Protein AF-A0A5J4S6S4-F1 (afdb_monomer_lite)

pLDDT: mean 91.58, std 11.07, range [38.88, 98.44]

Structure (mmCIF, N/CA/C/O backbone):
data_AF-A0A5J4S6S4-F1
#
_entry.id   AF-A0A5J4S6S4-F1
#
loop_
_atom_site.group_PDB
_atom_site.id
_atom_site.type_symbol
_atom_site.label_atom_id
_atom_site.label_alt_id
_atom_site.label_comp_id
_atom_site.label_asym_id
_atom_site.label_entity_id
_atom_site.label_seq_id
_atom_site.pdbx_PDB_ins_code
_atom_site.Cartn_x
_atom_site.Cartn_y
_atom_site.Cartn_z
_atom_site.occupancy
_atom_site.B_iso_or_equiv
_atom_site.auth_seq_id
_atom_site.auth_comp_id
_atom_site.auth_asym_id
_atom_site.auth_atom_id
_atom_site.pdbx_PDB_model_num
ATOM 1 N N . MET A 1 1 ? 21.217 -0.275 4.374 1.00 78.06 1 MET A N 1
ATOM 2 C CA . MET A 1 1 ? 19.961 -1.054 4.353 1.00 78.06 1 MET A CA 1
ATOM 3 C C . MET A 1 1 ? 19.139 -0.504 3.211 1.00 78.06 1 MET A C 1
ATOM 5 O O . MET A 1 1 ? 19.236 0.692 2.976 1.00 78.06 1 MET A O 1
ATOM 9 N N . ASP A 1 2 ? 18.444 -1.358 2.475 1.00 92.56 2 ASP A N 1
ATOM 10 C CA . ASP A 1 2 ? 17.650 -1.002 1.298 1.00 92.56 2 ASP A CA 1
ATOM 11 C C . ASP A 1 2 ? 16.145 -1.099 1.604 1.00 92.56 2 ASP A C 1
ATOM 13 O O . ASP A 1 2 ? 15.737 -1.508 2.698 1.00 92.56 2 ASP A O 1
ATOM 17 N N . TRP A 1 3 ? 15.303 -0.725 0.641 1.00 93.88 3 TRP A N 1
ATOM 18 C CA . TRP A 1 3 ? 13.850 -0.779 0.810 1.00 93.88 3 TRP A CA 1
ATOM 19 C C . TRP A 1 3 ? 13.345 -2.218 1.027 1.00 93.88 3 TRP A C 1
ATOM 21 O O . TRP A 1 3 ? 12.381 -2.429 1.768 1.00 93.88 3 TRP A O 1
ATOM 31 N N . THR A 1 4 ? 14.021 -3.226 0.454 1.00 95.44 4 THR A N 1
ATOM 32 C CA . THR A 1 4 ? 13.627 -4.639 0.588 1.00 95.44 4 THR A CA 1
ATOM 33 C C . THR A 1 4 ? 13.757 -5.128 2.030 1.00 95.44 4 THR A C 1
ATOM 35 O O . THR A 1 4 ? 12.841 -5.783 2.539 1.00 95.44 4 THR A O 1
ATOM 38 N N . PHE A 1 5 ? 14.828 -4.736 2.732 1.00 97.19 5 PHE A N 1
ATOM 39 C CA . PHE A 1 5 ? 14.990 -4.982 4.165 1.00 97.19 5 PHE A CA 1
ATOM 40 C C . PHE A 1 5 ? 13.818 -4.407 4.965 1.00 97.19 5 PHE A C 1
ATOM 42 O O . PHE A 1 5 ? 13.238 -5.092 5.812 1.00 97.19 5 PHE A O 1
ATOM 49 N N . HIS A 1 6 ? 13.444 -3.156 4.689 1.00 98.00 6 HIS A N 1
ATOM 50 C CA . HIS A 1 6 ? 12.342 -2.499 5.383 1.00 98.00 6 HIS A CA 1
ATOM 51 C C . HIS A 1 6 ? 11.004 -3.210 5.138 1.00 98.00 6 HIS A C 1
ATOM 53 O O . HIS A 1 6 ? 10.273 -3.457 6.097 1.00 98.00 6 HIS A O 1
ATOM 59 N N . ILE A 1 7 ? 10.726 -3.646 3.907 1.00 97.19 7 ILE A N 1
ATOM 60 C CA . ILE A 1 7 ? 9.525 -4.431 3.588 1.00 97.19 7 ILE A CA 1
ATOM 61 C C . ILE A 1 7 ? 9.485 -5.751 4.365 1.00 97.19 7 ILE A C 1
ATOM 63 O O . ILE A 1 7 ? 8.465 -6.064 4.977 1.00 97.19 7 ILE A O 1
ATOM 67 N N . GLN A 1 8 ? 10.588 -6.500 4.415 1.00 97.50 8 GLN A N 1
ATOM 68 C CA . GLN A 1 8 ? 10.645 -7.775 5.142 1.00 97.50 8 GLN A CA 1
ATOM 69 C C . GLN A 1 8 ? 10.410 -7.601 6.651 1.00 97.50 8 GLN A C 1
ATOM 71 O O . GLN A 1 8 ? 9.648 -8.358 7.257 1.00 97.50 8 GLN A O 1
ATOM 76 N N . GLN A 1 9 ? 11.028 -6.586 7.267 1.00 98.06 9 GLN A N 1
ATOM 77 C CA . GLN A 1 9 ? 10.807 -6.285 8.686 1.00 98.06 9 GLN A CA 1
ATOM 78 C C . GLN A 1 9 ? 9.360 -5.860 8.951 1.00 98.06 9 GLN A C 1
ATOM 80 O O . GLN A 1 9 ? 8.736 -6.346 9.898 1.00 98.06 9 GLN A O 1
ATOM 85 N N . GLY A 1 10 ? 8.805 -4.999 8.094 1.00 97.44 10 GLY A N 1
ATOM 86 C CA . GLY A 1 10 ? 7.424 -4.547 8.210 1.00 97.44 10 GLY A CA 1
ATOM 87 C C . GLY A 1 10 ? 6.423 -5.697 8.092 1.00 97.44 10 GLY A C 1
ATOM 88 O O . GLY A 1 10 ? 5.545 -5.825 8.940 1.00 97.44 10 GLY A O 1
ATOM 89 N N . GLN A 1 11 ? 6.601 -6.603 7.126 1.00 97.31 11 GLN A N 1
ATOM 90 C CA . GLN A 1 11 ? 5.772 -7.806 6.975 1.00 97.31 11 GLN A CA 1
ATOM 91 C C . GLN A 1 11 ? 5.806 -8.693 8.223 1.00 97.31 11 GLN A C 1
ATOM 93 O O . GLN A 1 11 ? 4.758 -9.100 8.733 1.00 97.31 11 GLN A O 1
ATOM 98 N N . HIS A 1 12 ? 7.008 -8.970 8.742 1.00 97.62 12 HIS A N 1
ATOM 99 C CA . HIS A 1 12 ? 7.173 -9.779 9.947 1.00 97.62 12 HIS A CA 1
ATOM 100 C C . HIS A 1 12 ? 6.440 -9.166 11.149 1.00 97.62 12 HIS A C 1
ATOM 102 O O . HIS A 1 12 ? 5.812 -9.882 11.930 1.00 97.62 12 HIS A O 1
ATOM 108 N N . LEU A 1 13 ? 6.506 -7.842 11.303 1.00 97.44 13 LEU A N 1
ATOM 109 C CA . LEU A 1 13 ? 5.838 -7.116 12.381 1.00 97.44 13 LEU A CA 1
ATOM 110 C C . LEU A 1 13 ? 4.316 -7.067 12.194 1.00 97.44 13 LEU A C 1
ATOM 112 O O . LEU A 1 13 ? 3.584 -7.344 13.145 1.00 97.44 13 LEU A O 1
ATOM 116 N N . LEU A 1 14 ? 3.835 -6.793 10.979 1.00 94.25 14 LEU A N 1
ATOM 117 C CA . LEU A 1 14 ? 2.407 -6.754 10.656 1.00 94.25 14 LEU A CA 1
ATOM 118 C C . LEU A 1 14 ? 1.737 -8.108 10.943 1.00 94.25 14 LEU A C 1
ATOM 120 O O . LEU A 1 14 ? 0.652 -8.162 11.524 1.00 94.25 14 LEU A O 1
ATOM 124 N N . GLY A 1 15 ? 2.432 -9.213 10.650 1.00 92.75 15 GLY A N 1
ATOM 125 C CA . GLY A 1 15 ? 1.974 -10.574 10.941 1.00 92.75 15 GLY A CA 1
ATOM 126 C C . GLY A 1 15 ? 1.737 -10.874 12.428 1.00 92.75 15 GLY A C 1
ATOM 127 O O . GLY A 1 15 ? 0.989 -11.798 12.746 1.00 92.75 15 GLY A O 1
ATOM 128 N N . LYS A 1 16 ? 2.305 -10.084 13.352 1.00 93.50 16 LYS A N 1
ATOM 129 C CA . LYS A 1 16 ? 2.087 -10.239 14.804 1.00 93.50 16 LYS A CA 1
ATOM 130 C C . LYS A 1 16 ? 0.746 -9.678 15.283 1.00 93.50 16 LYS A C 1
ATOM 132 O O . LYS A 1 16 ? 0.383 -9.936 16.429 1.00 93.50 16 LYS A O 1
ATOM 137 N N . LYS A 1 17 ? 0.044 -8.896 14.449 1.00 85.75 17 LYS A N 1
ATOM 138 C CA . LYS A 1 17 ? -1.334 -8.402 14.660 1.00 85.75 17 LYS A CA 1
ATOM 139 C C . LYS A 1 17 ? -1.609 -7.705 16.003 1.00 85.75 17 LYS A C 1
ATOM 141 O O . LYS A 1 17 ? -2.749 -7.649 16.445 1.00 85.75 17 LYS A O 1
ATOM 146 N N . ASN A 1 18 ? -0.585 -7.163 16.657 1.00 90.12 18 ASN A N 1
ATOM 147 C CA . ASN A 1 18 ? -0.748 -6.322 17.842 1.00 90.12 18 ASN A CA 1
ATOM 148 C C . ASN A 1 18 ? -0.393 -4.874 17.508 1.00 90.12 18 ASN A C 1
ATOM 150 O O . ASN A 1 18 ? 0.481 -4.619 16.680 1.00 90.12 18 ASN A O 1
ATOM 154 N N . THR A 1 19 ? -1.038 -3.946 18.208 1.00 87.81 19 THR A N 1
ATOM 155 C CA . THR A 1 19 ? -0.908 -2.494 18.044 1.00 87.81 19 THR A CA 1
ATOM 156 C C . THR A 1 19 ? 0.526 -2.011 17.881 1.00 87.81 19 THR A C 1
ATOM 158 O O . THR A 1 19 ? 0.840 -1.302 16.929 1.00 87.81 19 THR A O 1
ATOM 161 N N . GLU A 1 20 ? 1.407 -2.409 18.793 1.00 92.88 20 GLU A N 1
ATOM 162 C CA . GLU A 1 20 ? 2.796 -1.952 18.807 1.00 92.88 20 GLU A CA 1
ATOM 163 C C . GLU A 1 20 ? 3.571 -2.450 17.581 1.00 92.88 20 GLU A C 1
ATOM 165 O O . GLU A 1 20 ? 4.366 -1.722 16.987 1.00 92.88 20 GLU A O 1
ATOM 170 N N . SER A 1 21 ? 3.311 -3.688 17.161 1.00 95.06 21 SER A N 1
ATOM 171 C CA . SER A 1 21 ? 3.949 -4.252 15.973 1.00 95.06 21 SER A CA 1
ATOM 172 C C . SER A 1 21 ? 3.402 -3.630 14.687 1.00 95.06 21 SER A C 1
ATOM 174 O O . SER A 1 21 ? 4.185 -3.378 13.779 1.00 95.06 21 SER A O 1
ATOM 176 N N . ILE A 1 22 ? 2.104 -3.314 14.614 1.00 94.38 22 ILE A N 1
ATOM 177 C CA . ILE A 1 22 ? 1.504 -2.652 13.443 1.00 94.38 22 ILE A CA 1
ATOM 178 C C . ILE A 1 22 ? 2.082 -1.240 13.261 1.00 94.38 22 ILE A C 1
ATOM 180 O O . ILE A 1 22 ? 2.470 -0.881 12.151 1.00 94.38 22 ILE A O 1
ATOM 184 N N . LYS A 1 23 ? 2.228 -0.470 14.348 1.00 95.00 23 LYS A N 1
ATOM 185 C CA . LYS A 1 23 ? 2.875 0.855 14.312 1.00 95.00 23 LYS A CA 1
ATOM 186 C C . LYS A 1 23 ? 4.292 0.776 13.747 1.00 95.00 23 LYS A C 1
ATOM 188 O O . LYS A 1 23 ? 4.624 1.480 12.799 1.00 95.00 23 LYS A O 1
ATOM 193 N N . LYS A 1 24 ? 5.106 -0.145 14.271 1.00 96.75 24 LYS A N 1
ATOM 194 C CA . LYS A 1 24 ? 6.472 -0.368 13.778 1.00 96.75 24 LYS A CA 1
ATOM 195 C C . LYS A 1 24 ? 6.496 -0.859 12.331 1.00 96.75 24 LYS A C 1
ATOM 197 O O . LYS A 1 24 ? 7.380 -0.467 11.576 1.00 96.75 24 LYS A O 1
ATOM 202 N N . ALA A 1 25 ? 5.538 -1.692 11.924 1.00 97.62 25 ALA A N 1
ATOM 203 C CA . ALA A 1 25 ? 5.431 -2.139 10.539 1.00 97.62 25 ALA A CA 1
ATOM 204 C C . ALA A 1 25 ? 5.225 -0.959 9.581 1.00 97.62 25 ALA A C 1
ATOM 206 O O . ALA A 1 25 ? 5.954 -0.840 8.600 1.00 97.62 25 ALA A O 1
ATOM 207 N N . LEU A 1 26 ? 4.306 -0.049 9.914 1.00 97.31 26 LEU A N 1
ATOM 208 C CA . LEU A 1 26 ? 4.053 1.170 9.146 1.00 97.31 26 LEU A CA 1
ATOM 209 C C . LEU A 1 26 ? 5.274 2.095 9.080 1.00 97.31 26 LEU A C 1
ATOM 211 O O . LEU A 1 26 ? 5.580 2.621 8.015 1.00 97.31 26 LEU A O 1
ATOM 215 N N . GLU A 1 27 ? 6.044 2.230 10.165 1.00 97.75 27 GLU A N 1
ATOM 216 C CA . GLU A 1 27 ? 7.314 2.971 10.128 1.00 97.75 27 GLU A CA 1
ATOM 217 C C . GLU A 1 27 ? 8.335 2.347 9.170 1.00 97.75 27 GLU A C 1
ATOM 219 O O . GLU A 1 27 ? 9.088 3.066 8.510 1.00 97.75 27 GLU A O 1
ATOM 224 N N . HIS A 1 28 ? 8.386 1.015 9.094 1.00 98.44 28 HIS A N 1
ATOM 225 C CA . HIS A 1 28 ? 9.233 0.321 8.133 1.00 98.44 28 HIS A CA 1
ATOM 226 C C . HIS A 1 28 ? 8.746 0.537 6.696 1.00 98.44 28 HIS A C 1
ATOM 228 O O . HIS A 1 28 ? 9.564 0.858 5.840 1.00 98.44 28 HIS A O 1
ATOM 234 N N . PHE A 1 29 ? 7.444 0.427 6.430 1.00 98.38 29 PHE A N 1
ATOM 235 C CA . PHE A 1 29 ? 6.897 0.658 5.091 1.00 98.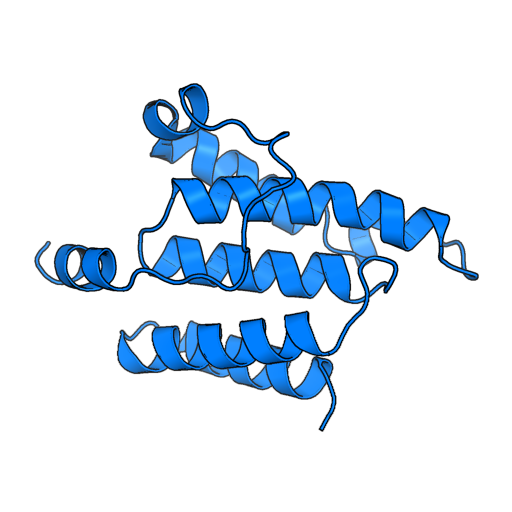38 29 PHE A CA 1
ATOM 236 C C . PHE A 1 29 ? 7.070 2.106 4.626 1.00 98.38 29 PHE A C 1
ATOM 238 O O . PHE A 1 29 ? 7.473 2.316 3.486 1.00 98.38 29 PHE A O 1
ATOM 245 N N . ARG A 1 30 ? 6.901 3.091 5.519 1.00 98.19 30 ARG A N 1
ATOM 246 C CA . ARG A 1 30 ? 7.231 4.497 5.238 1.00 98.19 30 ARG A CA 1
ATOM 247 C C . ARG A 1 30 ? 8.685 4.655 4.808 1.00 98.19 30 ARG A C 1
ATOM 249 O O . ARG A 1 30 ? 8.951 5.222 3.759 1.00 98.19 30 ARG A O 1
ATOM 256 N N . LYS A 1 31 ? 9.626 4.103 5.584 1.00 98.06 31 LYS A N 1
ATOM 257 C CA . LYS A 1 31 ? 11.056 4.168 5.239 1.00 98.06 31 LYS A CA 1
ATOM 258 C C . LYS A 1 31 ? 11.341 3.525 3.885 1.00 98.06 31 LYS A C 1
ATOM 260 O O . LYS A 1 31 ? 12.140 4.055 3.132 1.00 98.06 31 LYS A O 1
ATOM 265 N N . ALA A 1 32 ? 10.692 2.404 3.565 1.00 97.88 32 ALA A N 1
ATOM 266 C CA . ALA A 1 32 ? 10.819 1.795 2.243 1.00 97.88 32 ALA A CA 1
ATOM 267 C C . ALA A 1 32 ? 10.309 2.732 1.133 1.00 97.88 32 ALA A C 1
ATOM 269 O O . ALA A 1 32 ? 10.969 2.857 0.108 1.00 97.88 32 ALA A O 1
ATOM 270 N N . ASN A 1 33 ? 9.177 3.409 1.353 1.00 97.69 33 ASN A N 1
ATOM 271 C CA . ASN A 1 33 ? 8.570 4.330 0.389 1.00 97.69 33 ASN A CA 1
ATOM 272 C C . ASN A 1 33 ? 9.407 5.598 0.160 1.00 97.69 33 ASN A C 1
ATOM 274 O O . ASN A 1 33 ? 9.474 6.084 -0.960 1.00 97.69 33 ASN A O 1
ATOM 278 N N . GLU A 1 34 ? 10.067 6.105 1.203 1.00 96.81 34 GLU A N 1
ATOM 279 C CA . GLU A 1 34 ? 10.985 7.255 1.141 1.00 96.81 34 GLU A CA 1
ATOM 280 C C . GLU A 1 34 ? 12.315 6.931 0.433 1.00 96.81 34 GLU A C 1
ATOM 282 O O . GLU A 1 34 ? 13.055 7.837 0.061 1.00 96.81 34 GLU A O 1
ATOM 287 N N . MET A 1 35 ? 12.655 5.647 0.279 1.00 96.94 35 MET A N 1
ATOM 288 C CA . MET A 1 35 ? 13.910 5.184 -0.331 1.00 96.94 35 MET A CA 1
ATOM 289 C C . MET A 1 35 ? 13.810 4.924 -1.834 1.00 96.94 35 MET A C 1
ATOM 291 O O . MET A 1 35 ? 14.804 4.506 -2.431 1.00 96.94 35 MET A O 1
ATOM 295 N N . ILE A 1 36 ? 12.622 5.073 -2.415 1.00 95.06 36 ILE A N 1
ATOM 296 C CA . ILE A 1 36 ? 12.329 4.594 -3.756 1.00 95.06 36 ILE A CA 1
ATOM 297 C C . ILE A 1 36 ? 11.549 5.642 -4.555 1.00 95.06 36 ILE A C 1
ATOM 299 O O . ILE A 1 36 ? 10.586 6.237 -4.056 1.00 95.06 36 ILE A O 1
ATOM 303 N N . GLU A 1 37 ? 11.960 5.832 -5.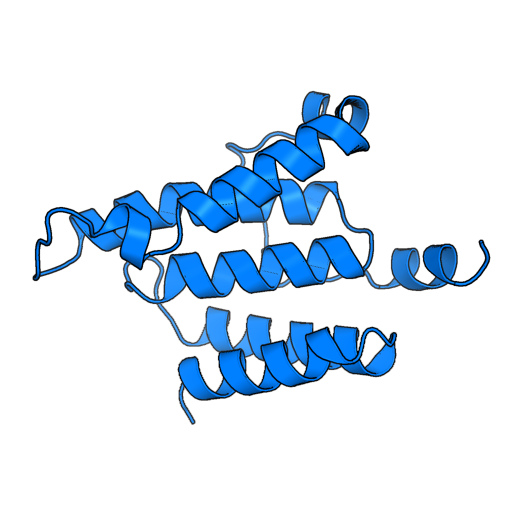804 1.00 94.81 37 GLU A N 1
ATOM 304 C CA . GLU A 1 37 ? 11.288 6.730 -6.742 1.00 94.81 37 GLU A CA 1
ATOM 305 C C . GLU A 1 37 ? 9.953 6.137 -7.216 1.00 94.81 37 GLU A C 1
ATOM 307 O O . GLU A 1 37 ? 9.648 4.961 -6.984 1.00 94.81 37 GLU A O 1
ATOM 312 N N . GLU A 1 38 ? 9.122 6.963 -7.842 1.00 92.75 38 GLU A N 1
ATOM 313 C CA . GLU A 1 38 ? 7.788 6.564 -8.297 1.00 92.75 38 GLU A CA 1
ATOM 314 C C . GLU A 1 38 ? 7.837 5.550 -9.448 1.00 92.75 38 GLU A C 1
ATOM 316 O O . GLU A 1 38 ? 6.984 4.668 -9.530 1.00 92.75 38 GLU A O 1
ATOM 321 N N . GLU A 1 39 ? 8.884 5.614 -10.269 1.00 94.94 39 GLU A N 1
ATOM 322 C CA . GLU A 1 39 ? 9.094 4.767 -11.441 1.00 94.94 39 GLU A CA 1
ATOM 323 C C . GLU A 1 39 ? 9.686 3.385 -11.122 1.00 94.94 39 GLU A C 1
ATOM 325 O O . GLU A 1 39 ? 9.812 2.540 -12.010 1.00 94.94 39 GLU A O 1
ATOM 330 N N . ASP A 1 40 ? 10.081 3.130 -9.873 1.00 95.06 40 ASP A N 1
ATOM 331 C CA . ASP A 1 40 ? 10.731 1.874 -9.507 1.00 95.06 40 ASP A CA 1
ATOM 332 C C . ASP A 1 40 ? 9.733 0.705 -9.438 1.00 95.06 40 ASP A C 1
ATOM 334 O O . ASP A 1 40 ? 8.645 0.797 -8.864 1.00 95.06 40 ASP A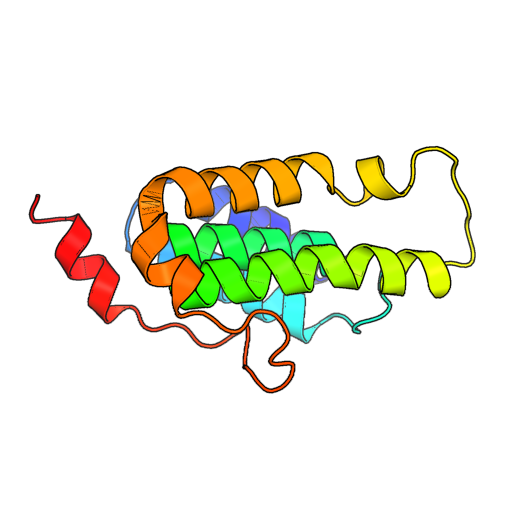 O 1
ATOM 338 N N . ILE A 1 41 ? 10.160 -0.463 -9.922 1.00 94.06 41 ILE A N 1
ATOM 339 C CA . ILE A 1 41 ? 9.405 -1.724 -9.871 1.00 94.06 41 ILE A CA 1
ATOM 340 C C . ILE A 1 41 ? 9.021 -2.168 -8.448 1.00 94.06 41 ILE A C 1
ATOM 342 O O . ILE A 1 41 ? 8.116 -2.982 -8.269 1.00 94.06 41 ILE A O 1
ATOM 346 N N . GLY A 1 42 ? 9.703 -1.668 -7.416 1.00 94.94 42 GLY A N 1
ATOM 347 C CA . GLY A 1 42 ? 9.367 -1.903 -6.016 1.00 94.94 42 GLY A CA 1
ATOM 348 C C . GLY A 1 42 ? 8.207 -1.045 -5.499 1.00 94.94 42 GLY A C 1
ATOM 349 O O . GLY A 1 42 ? 7.603 -1.412 -4.483 1.00 94.94 42 GLY A O 1
ATOM 350 N N . LYS A 1 43 ? 7.864 0.064 -6.175 1.00 97.00 43 LYS A N 1
ATOM 351 C CA . LYS A 1 43 ? 6.865 1.040 -5.710 1.00 97.00 43 LYS A CA 1
ATOM 352 C C . LYS A 1 43 ? 5.477 0.425 -5.498 1.00 97.00 43 LYS A C 1
ATOM 354 O O . LYS A 1 43 ? 4.943 0.615 -4.398 1.00 97.00 43 LYS A O 1
ATOM 359 N N . PRO A 1 44 ? 4.911 -0.378 -6.428 1.00 97.69 44 PRO A N 1
ATOM 360 C CA . PRO A 1 44 ? 3.586 -0.977 -6.236 1.00 97.69 44 PRO A CA 1
ATOM 361 C C . PRO A 1 44 ? 3.512 -1.828 -4.968 1.00 97.69 44 PRO A C 1
ATOM 363 O O . PRO A 1 44 ? 2.603 -1.695 -4.149 1.00 97.69 44 PRO A O 1
ATOM 366 N N . LYS A 1 45 ? 4.545 -2.643 -4.739 1.00 97.19 45 LYS A N 1
ATOM 367 C CA . LYS A 1 45 ? 4.630 -3.529 -3.578 1.00 97.19 45 LYS A CA 1
ATOM 368 C C . LYS A 1 45 ? 4.719 -2.760 -2.262 1.00 97.19 45 LYS A C 1
ATOM 370 O O . LYS A 1 45 ? 4.121 -3.173 -1.271 1.00 97.19 45 LYS A O 1
ATOM 375 N N . ILE A 1 46 ? 5.471 -1.662 -2.222 1.00 98.06 46 ILE A N 1
ATOM 376 C CA . ILE A 1 46 ? 5.584 -0.829 -1.019 1.00 98.06 46 ILE A CA 1
ATOM 377 C C . ILE A 1 46 ? 4.244 -0.162 -0.696 1.00 98.06 46 ILE A C 1
ATOM 379 O O . ILE A 1 46 ? 3.799 -0.227 0.454 1.00 98.06 46 ILE A O 1
ATOM 383 N N . LEU A 1 47 ? 3.569 0.402 -1.702 1.00 98.12 47 LEU A N 1
ATOM 384 C CA . LEU A 1 47 ? 2.244 1.004 -1.541 1.00 98.12 47 LEU A CA 1
ATOM 385 C C . LEU A 1 47 ? 1.194 -0.033 -1.113 1.00 98.12 47 LEU A C 1
ATOM 387 O O . LEU A 1 47 ? 0.380 0.243 -0.233 1.00 98.12 47 LEU A O 1
ATOM 391 N N . TYR A 1 48 ? 1.261 -1.263 -1.626 1.00 98.44 48 TYR A N 1
ATOM 392 C CA . TYR A 1 48 ? 0.419 -2.365 -1.153 1.00 98.44 48 TYR A CA 1
ATOM 393 C C . TYR A 1 48 ? 0.603 -2.638 0.352 1.00 98.44 48 TYR A C 1
ATOM 395 O O . TYR A 1 48 ? -0.371 -2.766 1.095 1.00 98.44 48 TYR A O 1
ATOM 403 N N . PHE A 1 49 ? 1.837 -2.652 0.865 1.00 98.25 49 PHE A N 1
ATOM 404 C CA . PHE A 1 49 ? 2.055 -2.844 2.305 1.00 98.25 49 PHE A CA 1
ATOM 405 C C . PHE A 1 49 ? 1.637 -1.640 3.158 1.00 98.25 49 PHE A C 1
ATOM 407 O O . PHE A 1 49 ? 1.122 -1.835 4.264 1.00 98.25 49 PHE A O 1
ATOM 414 N N . LEU A 1 50 ? 1.787 -0.413 2.649 1.00 97.94 50 LEU A N 1
ATOM 415 C CA . LEU A 1 50 ? 1.205 0.778 3.277 1.00 97.94 50 LEU A CA 1
ATOM 416 C C . LEU A 1 50 ? -0.325 0.695 3.323 1.00 97.94 50 LEU A C 1
ATOM 418 O O . LEU A 1 50 ? -0.922 1.021 4.349 1.00 97.94 50 LEU A O 1
ATOM 422 N N . THR A 1 51 ? -0.953 0.184 2.263 1.00 97.81 51 THR A N 1
ATOM 423 C CA . THR A 1 51 ? -2.399 -0.062 2.195 1.00 97.81 51 THR A CA 1
ATOM 424 C C . THR A 1 51 ? -2.838 -1.026 3.293 1.00 97.81 51 THR A C 1
ATOM 426 O O . THR A 1 51 ? -3.738 -0.702 4.071 1.00 97.81 51 THR A O 1
ATOM 429 N N . LEU A 1 52 ? -2.173 -2.182 3.407 1.00 97.00 52 LEU A N 1
ATOM 430 C CA . LEU A 1 52 ? -2.465 -3.186 4.433 1.00 97.00 52 LEU A CA 1
ATOM 431 C C . LEU A 1 52 ? -2.274 -2.641 5.853 1.00 97.00 52 LEU A C 1
ATOM 433 O O . LEU A 1 52 ? -3.067 -2.938 6.747 1.00 97.00 52 LEU A O 1
ATOM 437 N N . GLY A 1 53 ? -1.225 -1.847 6.073 1.00 95.56 53 GLY A N 1
ATOM 438 C CA . GLY A 1 53 ? -0.977 -1.211 7.361 1.00 95.56 53 GLY A CA 1
ATOM 439 C C . GLY A 1 53 ? -2.068 -0.201 7.728 1.00 95.56 53 GLY A C 1
ATOM 440 O O . GLY A 1 53 ? -2.599 -0.271 8.836 1.00 95.56 53 GLY A O 1
ATOM 441 N N . ASN A 1 54 ? -2.455 0.679 6.797 1.00 95.69 54 ASN A N 1
ATOM 442 C CA . ASN A 1 54 ? -3.536 1.652 6.995 1.00 95.69 54 ASN A CA 1
ATOM 443 C C . ASN A 1 54 ? -4.886 0.969 7.252 1.00 95.69 54 ASN A C 1
ATOM 445 O O . ASN A 1 54 ? -5.615 1.346 8.173 1.00 95.69 54 ASN A O 1
ATOM 449 N N . PHE A 1 55 ? -5.172 -0.112 6.523 1.00 94.75 55 PHE A N 1
ATOM 450 C CA . PHE A 1 55 ? -6.343 -0.949 6.763 1.00 94.75 55 PHE A CA 1
ATOM 451 C C . PHE A 1 55 ? -6.340 -1.530 8.183 1.00 94.75 55 PHE A C 1
ATOM 453 O O . PHE A 1 55 ? -7.336 -1.449 8.901 1.00 94.75 55 PHE A O 1
ATOM 460 N N . ALA A 1 56 ? -5.200 -2.072 8.623 1.00 93.19 56 ALA A N 1
ATOM 461 C CA . ALA A 1 56 ? -5.055 -2.686 9.942 1.00 93.19 56 ALA A CA 1
ATOM 462 C C . ALA A 1 56 ? -5.226 -1.691 11.101 1.00 93.19 56 ALA A C 1
ATOM 464 O O . ALA A 1 56 ? -5.594 -2.104 12.202 1.00 93.19 56 ALA A O 1
ATOM 465 N N . ILE A 1 57 ? -4.977 -0.399 10.865 1.00 93.06 57 ILE A N 1
ATOM 466 C CA . ILE A 1 57 ? -5.193 0.661 11.857 1.00 93.06 57 ILE A CA 1
ATOM 467 C C . ILE A 1 57 ? -6.549 1.361 11.736 1.00 93.06 57 ILE A C 1
ATOM 469 O O . ILE A 1 57 ? -6.841 2.257 12.525 1.00 93.06 57 ILE A O 1
ATOM 473 N N . GLY A 1 58 ? -7.394 0.922 10.801 1.00 91.62 58 GLY A N 1
ATOM 474 C CA . GLY A 1 58 ? -8.754 1.422 10.617 1.00 91.62 58 GLY A CA 1
ATOM 475 C C . GLY A 1 58 ? -8.868 2.683 9.762 1.00 91.62 58 GLY A C 1
ATOM 476 O O . GLY A 1 58 ? -9.970 3.211 9.637 1.00 91.62 58 GLY A O 1
ATOM 477 N N . GLN A 1 59 ? -7.784 3.157 9.144 1.00 93.38 59 GLN A N 1
ATOM 478 C CA . GLN A 1 59 ? -7.837 4.264 8.188 1.00 93.38 59 GLN A CA 1
ATOM 479 C C . GLN A 1 59 ? -8.275 3.764 6.813 1.00 93.38 59 GLN A 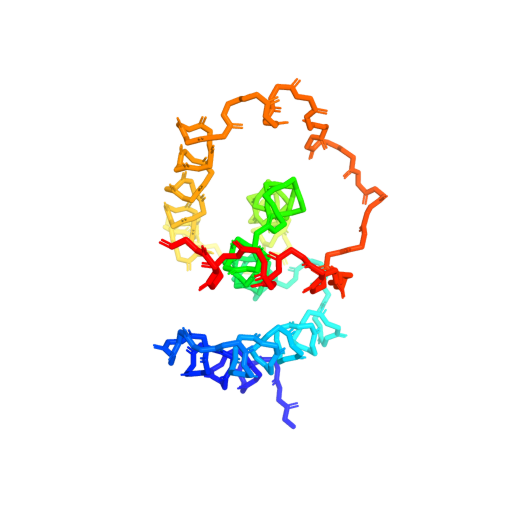C 1
ATOM 481 O O . GLN A 1 59 ? -7.470 3.589 5.898 1.00 93.38 59 GLN A O 1
ATOM 486 N N . ILE A 1 60 ? -9.568 3.482 6.686 1.00 94.69 60 ILE A N 1
ATOM 487 C CA . ILE A 1 60 ? -10.118 2.859 5.481 1.00 94.69 60 ILE A CA 1
ATOM 488 C C . ILE A 1 60 ? -10.020 3.779 4.263 1.00 94.69 60 ILE A C 1
ATOM 490 O O . ILE A 1 60 ? -9.612 3.308 3.210 1.00 94.69 60 ILE A O 1
ATOM 494 N N . GLU A 1 61 ? -10.331 5.071 4.403 1.00 94.31 61 GLU A N 1
ATOM 495 C CA . GLU A 1 61 ? -10.216 6.044 3.304 1.00 94.31 61 GLU A CA 1
ATOM 496 C C . GLU A 1 61 ? -8.777 6.116 2.775 1.00 94.31 61 GLU A C 1
ATOM 498 O O . GLU A 1 61 ? -8.538 5.895 1.591 1.00 94.31 61 GLU A O 1
ATOM 503 N N . GLN A 1 62 ? -7.806 6.331 3.669 1.00 95.00 62 GLN A N 1
ATOM 504 C CA . GLN A 1 62 ? -6.386 6.382 3.319 1.00 95.00 62 GLN A CA 1
ATOM 505 C C . GLN A 1 62 ? -5.916 5.070 2.684 1.00 95.00 62 GLN A C 1
ATOM 507 O O . GLN A 1 62 ? -5.235 5.080 1.665 1.00 95.00 62 GLN A O 1
ATOM 512 N N . SER A 1 63 ? -6.299 3.928 3.262 1.00 96.62 63 SER A N 1
ATOM 513 C CA . SER A 1 63 ? -6.004 2.613 2.692 1.00 96.62 63 SER A CA 1
ATOM 514 C C . SER A 1 63 ? -6.536 2.519 1.261 1.00 96.62 63 SER A C 1
ATOM 516 O O . SER A 1 63 ? -5.787 2.198 0.347 1.00 96.62 63 SER A O 1
ATOM 518 N N . TYR A 1 64 ? -7.791 2.898 1.038 1.00 96.88 64 TYR A N 1
ATOM 519 C CA . TYR A 1 64 ? -8.413 2.854 -0.278 1.00 96.88 64 TYR A CA 1
ATOM 520 C C . TYR A 1 64 ? -7.700 3.749 -1.306 1.00 96.88 64 TYR A C 1
ATOM 522 O O . TYR A 1 64 ? -7.384 3.281 -2.401 1.00 96.88 64 TYR A O 1
ATOM 530 N N . LYS A 1 65 ? -7.349 4.991 -0.939 1.00 96.81 65 LYS A N 1
ATOM 531 C CA . LYS A 1 65 ? -6.565 5.896 -1.800 1.00 96.81 65 LYS A CA 1
ATOM 532 C C . LYS A 1 65 ? -5.199 5.304 -2.161 1.00 96.81 65 LYS A C 1
ATOM 534 O O . LYS A 1 65 ? -4.823 5.280 -3.334 1.00 96.81 65 LYS A O 1
ATOM 539 N N . ILE A 1 66 ? -4.472 4.760 -1.179 1.00 97.69 66 ILE A N 1
ATOM 540 C CA . ILE A 1 66 ? -3.159 4.136 -1.412 1.00 97.69 66 ILE A CA 1
ATOM 541 C C . ILE A 1 66 ? -3.291 2.892 -2.297 1.00 97.69 66 ILE A C 1
ATOM 543 O O . ILE A 1 66 ? -2.433 2.682 -3.148 1.00 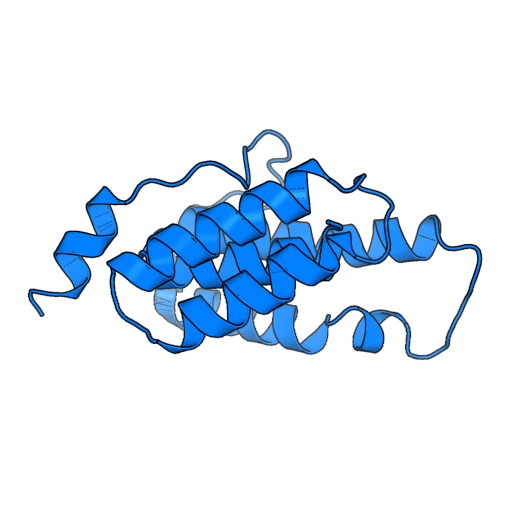97.69 66 ILE A O 1
ATOM 547 N N . ALA A 1 67 ? -4.352 2.093 -2.150 1.00 98.00 67 ALA A N 1
ATOM 548 C CA . ALA A 1 67 ? -4.575 0.902 -2.970 1.00 98.00 67 ALA A CA 1
ATOM 549 C C . ALA A 1 67 ? -4.706 1.260 -4.459 1.00 98.00 67 ALA A C 1
ATOM 551 O O . ALA A 1 67 ? -4.054 0.654 -5.310 1.00 98.00 67 ALA A O 1
ATOM 552 N N . HIS A 1 68 ? -5.489 2.297 -4.768 1.00 97.81 68 HIS A N 1
ATOM 553 C CA . HIS A 1 68 ? -5.627 2.806 -6.134 1.00 97.81 68 HIS A CA 1
ATOM 554 C C . HIS A 1 68 ? -4.328 3.428 -6.654 1.00 97.81 68 HIS A C 1
ATOM 556 O O . HIS A 1 68 ? -3.944 3.170 -7.796 1.00 97.81 68 HIS A O 1
ATOM 562 N N . LYS A 1 69 ? -3.572 4.142 -5.809 1.00 97.12 69 LYS A N 1
ATOM 563 C CA . LYS A 1 69 ? -2.227 4.609 -6.182 1.00 97.12 69 LYS A CA 1
ATOM 564 C C . LYS A 1 69 ? -1.254 3.451 -6.439 1.00 97.12 69 LYS A C 1
ATOM 566 O O . LYS A 1 69 ? -0.471 3.519 -7.381 1.00 97.12 69 LYS A O 1
ATOM 571 N N . ALA A 1 70 ? -1.317 2.372 -5.656 1.00 97.62 70 ALA A N 1
ATOM 572 C CA . ALA A 1 70 ? -0.529 1.158 -5.873 1.00 97.62 70 ALA A CA 1
ATOM 573 C C . ALA A 1 70 ? -0.872 0.498 -7.212 1.00 97.62 70 ALA A C 1
ATOM 575 O O . ALA A 1 70 ? 0.020 0.025 -7.908 1.00 97.62 70 ALA A O 1
ATOM 576 N N . LYS A 1 71 ? -2.155 0.499 -7.590 1.00 97.62 71 LYS A N 1
ATOM 577 C CA . LYS A 1 71 ? -2.605 -0.007 -8.887 1.00 97.62 71 LYS A CA 1
ATOM 578 C C . LYS A 1 71 ? -2.066 0.837 -10.043 1.00 97.62 71 LYS A C 1
ATOM 580 O O . LYS A 1 71 ? -1.517 0.272 -10.983 1.00 97.62 71 LYS A O 1
ATOM 585 N N . ARG A 1 72 ? -2.155 2.170 -9.958 1.00 96.56 72 ARG A N 1
ATOM 586 C CA . ARG A 1 72 ? -1.599 3.082 -10.977 1.00 96.56 72 ARG A CA 1
ATOM 587 C C . ARG A 1 72 ? -0.078 2.987 -11.087 1.00 96.56 72 ARG A C 1
ATOM 589 O O . ARG A 1 72 ? 0.458 3.023 -12.190 1.00 96.56 72 ARG A O 1
ATOM 596 N N . SER A 1 73 ? 0.632 2.812 -9.971 1.00 96.62 73 SER A N 1
ATOM 597 C CA . SER A 1 73 ? 2.095 2.710 -10.004 1.00 96.62 73 SER A CA 1
ATOM 598 C C . SER A 1 73 ? 2.605 1.444 -10.695 1.00 96.62 73 SER A C 1
ATOM 600 O O . SER A 1 73 ? 3.765 1.413 -11.094 1.00 96.62 73 SER A O 1
ATOM 602 N N . ILE A 1 74 ? 1.761 0.421 -10.905 1.00 96.94 74 ILE A N 1
ATOM 603 C CA . ILE A 1 74 ? 2.101 -0.717 -11.773 1.00 96.94 74 ILE A CA 1
ATOM 604 C C . ILE A 1 74 ? 2.335 -0.238 -13.203 1.00 96.94 74 ILE A C 1
ATOM 606 O O . ILE A 1 74 ? 3.330 -0.629 -13.808 1.00 96.94 74 ILE A O 1
ATOM 610 N N . ASP A 1 75 ? 1.449 0.607 -13.734 1.00 95.62 75 ASP A N 1
ATOM 611 C CA . ASP A 1 75 ? 1.586 1.123 -15.096 1.00 95.62 75 ASP A CA 1
ATOM 612 C C . ASP A 1 75 ? 2.853 1.977 -15.217 1.00 95.62 75 ASP A C 1
ATOM 614 O O . ASP A 1 75 ? 3.672 1.726 -16.098 1.00 95.62 75 ASP A O 1
ATOM 618 N N . ILE A 1 76 ? 3.093 2.871 -14.251 1.00 95.25 76 ILE A N 1
ATOM 619 C CA . ILE A 1 76 ? 4.305 3.705 -14.200 1.00 95.25 76 ILE A CA 1
ATOM 620 C C . ILE A 1 76 ? 5.572 2.833 -14.159 1.00 95.25 76 ILE A C 1
ATOM 622 O O . ILE A 1 76 ? 6.509 3.057 -14.928 1.00 95.25 76 ILE A O 1
ATOM 626 N N . ALA A 1 77 ? 5.606 1.812 -13.301 1.00 94.88 77 ALA A N 1
ATOM 627 C CA . ALA A 1 77 ? 6.750 0.912 -13.184 1.00 94.88 77 ALA A CA 1
ATOM 628 C C . ALA A 1 77 ? 6.993 0.093 -14.463 1.00 94.88 77 ALA A C 1
ATOM 630 O O . ALA A 1 77 ? 8.141 -0.173 -14.818 1.00 94.88 77 ALA A O 1
ATOM 631 N N . ILE A 1 78 ? 5.933 -0.321 -15.163 1.00 94.62 78 ILE A N 1
ATOM 632 C CA . ILE A 1 78 ? 6.042 -1.051 -16.433 1.00 94.62 78 ILE A CA 1
ATOM 633 C C . ILE A 1 78 ? 6.558 -0.132 -17.538 1.00 94.62 78 ILE A C 1
ATOM 635 O O . ILE A 1 78 ? 7.484 -0.511 -18.253 1.00 94.62 78 ILE A O 1
ATOM 639 N N . GLU A 1 79 ? 5.994 1.069 -17.665 1.00 94.38 79 GLU A N 1
ATOM 640 C CA . GLU A 1 79 ? 6.372 2.047 -18.691 1.00 94.38 79 GLU A CA 1
ATOM 641 C C . GLU A 1 79 ? 7.839 2.478 -18.578 1.00 94.38 79 GLU A C 1
ATOM 643 O O . GLU A 1 79 ? 8.499 2.702 -19.594 1.00 94.38 79 GLU A O 1
ATOM 648 N N . ASN A 1 80 ? 8.369 2.540 -17.354 1.00 93.06 80 ASN A N 1
ATOM 649 C CA . ASN A 1 80 ? 9.751 2.936 -17.081 1.00 93.06 80 ASN A CA 1
ATOM 650 C C . ASN A 1 80 ? 10.733 1.757 -16.992 1.00 93.06 80 ASN A C 1
ATOM 652 O O . ASN A 1 80 ? 11.942 1.952 -16.838 1.00 93.06 80 ASN A O 1
ATOM 656 N N . SER A 1 81 ? 10.247 0.521 -17.107 1.00 87.56 81 SER A N 1
ATOM 657 C CA . SER A 1 81 ? 11.095 -0.663 -17.027 1.00 87.56 81 SER A CA 1
ATOM 658 C C . SER A 1 81 ? 11.841 -0.925 -18.334 1.00 87.56 81 SER A C 1
ATOM 660 O O . SER A 1 81 ? 11.271 -0.993 -19.421 1.00 87.56 81 SER A O 1
ATOM 662 N N . LEU A 1 82 ? 13.143 -1.193 -18.216 1.00 87.19 82 LEU A N 1
ATOM 663 C CA . LEU A 1 82 ? 13.978 -1.660 -19.331 1.00 87.19 82 LEU A CA 1
ATOM 664 C C . LEU A 1 82 ? 13.730 -3.137 -19.693 1.00 87.19 82 LEU A C 1
ATOM 666 O O . LEU A 1 82 ? 14.268 -3.632 -20.684 1.00 87.19 82 LEU A O 1
ATOM 670 N N . ILE A 1 83 ? 12.961 -3.856 -18.872 1.00 81.69 83 ILE A N 1
ATOM 671 C CA . ILE A 1 83 ? 12.651 -5.278 -19.027 1.00 81.69 83 ILE A CA 1
ATOM 672 C C . ILE A 1 83 ? 11.142 -5.422 -19.223 1.00 81.69 83 ILE A C 1
ATOM 674 O O . ILE A 1 83 ? 10.361 -4.904 -18.427 1.00 81.69 83 ILE A O 1
ATOM 678 N N . THR A 1 84 ? 10.732 -6.167 -20.248 1.00 80.31 84 THR A N 1
ATOM 679 C CA . THR A 1 84 ? 9.329 -6.523 -20.494 1.00 80.31 84 THR A CA 1
ATOM 680 C C . THR A 1 84 ? 9.121 -8.018 -20.261 1.00 80.31 84 THR A C 1
ATOM 682 O O . THR A 1 84 ? 9.950 -8.844 -20.646 1.00 80.31 84 THR A O 1
ATOM 685 N N . MET A 1 85 ? 8.024 -8.369 -19.587 1.00 86.12 85 MET A N 1
ATOM 686 C CA . MET A 1 85 ? 7.621 -9.750 -19.307 1.00 86.12 85 MET A CA 1
ATOM 687 C C . MET A 1 85 ? 6.110 -9.892 -19.512 1.00 86.12 85 MET A C 1
ATOM 689 O O . MET A 1 85 ? 5.352 -9.030 -19.072 1.00 86.12 85 MET A O 1
ATOM 693 N N . ASP A 1 86 ? 5.660 -10.998 -20.108 1.00 87.06 86 ASP A N 1
ATOM 694 C CA . ASP A 1 86 ? 4.235 -11.225 -20.415 1.00 87.06 86 ASP A CA 1
ATOM 695 C C . ASP A 1 86 ? 3.330 -11.206 -19.167 1.00 87.06 86 ASP A C 1
ATOM 697 O O . ASP A 1 86 ? 2.150 -10.881 -19.247 1.00 87.06 86 ASP A O 1
ATOM 701 N N . ASN A 1 87 ? 3.879 -11.535 -17.995 1.00 91.06 87 ASN A N 1
ATOM 702 C CA . ASN A 1 87 ? 3.173 -11.590 -16.714 1.00 91.06 87 ASN A CA 1
ATOM 703 C C . ASN A 1 87 ? 3.607 -10.484 -15.737 1.00 91.06 87 ASN A C 1
ATOM 705 O O . ASN A 1 87 ? 3.492 -10.653 -14.521 1.00 91.06 87 ASN A O 1
ATOM 709 N N . MET A 1 88 ? 4.127 -9.364 -16.247 1.00 92.88 88 MET A N 1
ATOM 710 C CA . MET A 1 88 ? 4.723 -8.318 -15.413 1.00 92.88 88 MET A CA 1
ATOM 711 C C . MET A 1 88 ? 3.742 -7.725 -14.395 1.00 92.88 88 MET A C 1
ATOM 713 O O . MET A 1 88 ? 4.106 -7.561 -13.236 1.00 92.88 88 MET A O 1
ATOM 717 N N . ARG A 1 89 ? 2.483 -7.488 -14.779 1.00 95.75 89 ARG A N 1
ATOM 718 C CA . ARG A 1 89 ? 1.451 -6.968 -13.863 1.00 95.75 89 ARG A CA 1
ATOM 719 C C . ARG A 1 89 ? 1.187 -7.907 -12.680 1.00 95.75 89 ARG A C 1
ATOM 721 O O . ARG A 1 89 ? 1.180 -7.471 -11.532 1.00 95.75 89 ARG A O 1
ATOM 728 N N . HIS A 1 90 ? 1.086 -9.211 -12.949 1.00 95.31 90 HIS A N 1
ATOM 729 C CA . HIS A 1 90 ? 0.955 -10.234 -11.909 1.00 95.31 90 HIS A CA 1
ATOM 730 C C . HIS A 1 90 ? 2.196 -10.284 -11.004 1.00 95.31 90 HIS A C 1
ATOM 732 O O . HIS A 1 90 ? 2.075 -10.323 -9.784 1.00 95.31 90 HIS A O 1
ATOM 738 N N . PHE A 1 91 ? 3.402 -10.218 -11.582 1.00 93.75 91 PHE A N 1
ATOM 739 C CA . PHE A 1 91 ? 4.651 -10.165 -10.813 1.00 93.75 91 PHE A CA 1
ATOM 740 C C . PHE A 1 91 ? 4.726 -8.942 -9.881 1.00 93.75 91 PHE A C 1
ATOM 742 O O . PHE A 1 91 ? 5.245 -9.046 -8.768 1.00 93.75 91 PHE A O 1
ATOM 749 N N . LEU A 1 92 ? 4.186 -7.803 -10.317 1.00 95.19 92 LEU A N 1
ATOM 750 C CA . LEU A 1 92 ? 4.108 -6.571 -9.530 1.00 95.19 92 LEU A CA 1
ATOM 751 C C . LEU A 1 92 ? 2.976 -6.580 -8.487 1.00 95.19 92 LEU A C 1
ATOM 753 O O . LEU A 1 92 ? 2.919 -5.674 -7.656 1.00 95.19 92 LEU A O 1
ATOM 757 N N . GLY A 1 93 ? 2.141 -7.625 -8.465 1.00 95.94 93 GLY A N 1
ATOM 758 C CA . GLY A 1 93 ? 1.139 -7.854 -7.425 1.00 95.94 93 GLY A CA 1
ATOM 759 C C . GLY A 1 93 ? -0.243 -7.276 -7.722 1.00 95.94 93 GLY A C 1
ATOM 760 O O . GLY A 1 93 ? -0.982 -7.018 -6.775 1.00 95.94 93 GLY A O 1
ATOM 761 N N . GLU A 1 94 ? -0.608 -7.079 -8.997 1.00 97.69 94 GLU A N 1
ATOM 762 C CA . GLU A 1 94 ? -1.943 -6.576 -9.368 1.00 97.69 94 GLU A CA 1
ATOM 763 C C . GLU A 1 94 ? -3.076 -7.373 -8.707 1.00 97.69 94 GLU A C 1
ATOM 765 O O . GLU A 1 94 ? -3.961 -6.771 -8.109 1.00 97.69 94 GLU A O 1
ATOM 770 N N . ASP A 1 95 ? -3.023 -8.707 -8.747 1.00 98.00 95 ASP A N 1
ATOM 771 C CA . ASP A 1 95 ? -4.101 -9.551 -8.214 1.00 98.00 95 ASP A CA 1
ATOM 772 C C . ASP A 1 95 ? -4.335 -9.328 -6.709 1.00 98.00 95 ASP A C 1
ATOM 774 O O . ASP A 1 95 ? -5.476 -9.317 -6.245 1.00 98.00 95 ASP A O 1
ATOM 778 N N . ASP A 1 96 ? -3.259 -9.127 -5.941 1.00 97.69 96 ASP A N 1
ATOM 779 C CA . ASP A 1 96 ? -3.335 -8.864 -4.500 1.00 97.69 96 ASP A CA 1
ATOM 780 C C . ASP A 1 96 ? -3.908 -7.466 -4.217 1.00 97.69 96 ASP A C 1
ATOM 782 O O . ASP A 1 96 ? -4.689 -7.284 -3.278 1.00 97.69 96 ASP A O 1
ATOM 786 N N . ILE A 1 97 ? -3.532 -6.476 -5.034 1.00 98.38 97 ILE A N 1
ATOM 787 C CA . ILE A 1 97 ? -4.043 -5.105 -4.940 1.00 98.38 97 ILE A CA 1
ATOM 788 C C . ILE A 1 97 ? -5.534 -5.079 -5.286 1.00 98.38 97 ILE A C 1
ATOM 790 O O . ILE A 1 97 ? -6.325 -4.536 -4.516 1.00 98.38 97 ILE A O 1
ATOM 794 N N . ASP A 1 98 ? -5.935 -5.728 -6.376 1.00 98.44 98 ASP A N 1
ATOM 795 C CA . ASP A 1 98 ? -7.331 -5.819 -6.802 1.00 98.44 98 ASP A CA 1
ATOM 796 C C . ASP A 1 98 ? -8.189 -6.560 -5.777 1.00 98.44 98 ASP A C 1
ATOM 798 O O . ASP A 1 98 ? -9.287 -6.114 -5.441 1.00 98.44 98 ASP A O 1
ATOM 802 N N . ALA A 1 99 ? -7.684 -7.658 -5.208 1.00 98.12 99 ALA A N 1
ATOM 803 C CA . ALA A 1 99 ? -8.375 -8.360 -4.133 1.00 98.12 99 ALA A CA 1
ATOM 804 C C . ALA A 1 99 ? -8.599 -7.461 -2.905 1.00 98.12 99 ALA A C 1
ATOM 806 O O . ALA A 1 99 ? -9.658 -7.528 -2.276 1.00 98.12 99 ALA A O 1
ATOM 807 N N . LEU A 1 100 ? -7.628 -6.609 -2.565 1.00 96.88 100 LEU A N 1
ATOM 808 C CA . LEU A 1 100 ? -7.734 -5.678 -1.445 1.00 96.88 100 LEU A CA 1
ATOM 809 C C . LEU A 1 100 ? -8.697 -4.520 -1.733 1.00 96.88 100 LEU A C 1
ATOM 811 O O . LEU A 1 100 ? -9.503 -4.193 -0.861 1.00 96.88 100 LEU A O 1
ATOM 815 N N . ILE A 1 101 ? -8.659 -3.947 -2.940 1.00 98.19 101 ILE A N 1
ATOM 816 C CA . I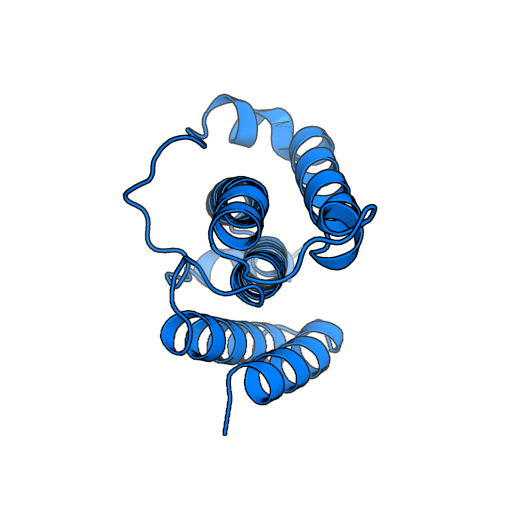LE A 1 101 ? -9.618 -2.930 -3.399 1.00 98.19 101 ILE A CA 1
ATOM 817 C C . ILE A 1 101 ? -11.037 -3.486 -3.284 1.00 98.19 101 ILE A C 1
ATOM 819 O O . ILE A 1 101 ? -11.842 -2.933 -2.536 1.00 98.19 101 ILE A O 1
ATOM 823 N N . ASN A 1 102 ? -11.302 -4.640 -3.901 1.00 97.88 102 ASN A N 1
ATOM 824 C CA . ASN A 1 102 ? -12.613 -5.291 -3.858 1.00 97.88 102 ASN A CA 1
ATOM 825 C C . ASN A 1 102 ? -13.060 -5.573 -2.413 1.00 97.88 102 ASN A C 1
ATOM 827 O O . ASN A 1 102 ? -14.211 -5.343 -2.048 1.00 97.88 102 ASN A O 1
ATOM 831 N N . HIS A 1 103 ? -12.141 -6.015 -1.543 1.00 97.00 103 HIS A N 1
ATOM 832 C CA . HIS A 1 103 ? -12.460 -6.245 -0.133 1.00 97.00 103 HIS A CA 1
ATOM 833 C C . HIS A 1 103 ? -12.888 -4.964 0.603 1.00 97.00 103 HIS A C 1
ATOM 835 O O . HIS A 1 103 ? -13.781 -5.008 1.457 1.00 97.00 103 HIS A O 1
ATOM 841 N N . ILE A 1 104 ? -12.247 -3.829 0.306 1.00 95.88 104 ILE A N 1
ATOM 842 C CA . ILE A 1 104 ? -12.602 -2.532 0.889 1.00 95.88 104 ILE A CA 1
ATOM 843 C C . ILE A 1 104 ? -13.952 -2.055 0.339 1.00 95.88 104 ILE A C 1
ATOM 845 O O . ILE A 1 104 ? -14.796 -1.632 1.130 1.00 95.88 104 ILE A O 1
ATOM 849 N N . GLU A 1 105 ? -14.184 -2.176 -0.968 1.00 96.25 105 GLU A N 1
ATOM 850 C CA . GLU A 1 105 ? -15.447 -1.815 -1.626 1.00 96.25 105 GLU A CA 1
ATOM 851 C C . GLU A 1 105 ? -16.641 -2.583 -1.049 1.00 96.25 105 GLU A C 1
ATOM 853 O O . GLU A 1 105 ? -17.644 -1.976 -0.661 1.00 96.25 105 GLU A O 1
ATOM 858 N N . ASP A 1 106 ? -16.500 -3.900 -0.889 1.00 96.12 106 ASP A N 1
ATOM 859 C CA . ASP A 1 106 ? -17.546 -4.766 -0.343 1.00 96.12 106 ASP A CA 1
ATOM 860 C C . ASP A 1 106 ? -17.891 -4.418 1.113 1.00 96.12 106 ASP A C 1
ATOM 862 O O . ASP A 1 106 ? -19.053 -4.463 1.529 1.00 96.12 106 ASP A O 1
ATOM 866 N N . ARG A 1 107 ? -16.878 -4.085 1.923 1.00 95.56 107 ARG A N 1
ATOM 867 C CA . ARG A 1 107 ? -17.034 -3.919 3.376 1.00 95.56 107 ARG A CA 1
ATOM 868 C C . ARG A 1 107 ? -17.318 -2.483 3.811 1.00 95.56 107 ARG A C 1
ATOM 870 O O . ARG A 1 107 ? -17.931 -2.279 4.860 1.00 95.56 107 ARG A O 1
ATOM 877 N N . TYR A 1 108 ? -16.873 -1.504 3.032 1.00 94.31 108 TYR A N 1
ATOM 878 C CA . TYR A 1 108 ? -16.880 -0.083 3.379 1.00 94.31 108 TYR A CA 1
ATOM 879 C C . TYR A 1 108 ? -17.416 0.793 2.240 1.00 94.31 108 TYR A C 1
ATOM 881 O O . TYR A 1 108 ? -16.976 1.928 2.063 1.00 94.31 108 TYR A O 1
ATOM 889 N N . SER A 1 109 ? -18.412 0.293 1.507 1.00 92.25 109 SER A N 1
ATOM 890 C CA . SER A 1 109 ? -19.036 0.963 0.356 1.00 92.25 109 SER A CA 1
ATOM 891 C C . SER A 1 109 ? -19.408 2.434 0.585 1.00 92.25 109 SER A C 1
ATOM 893 O O . SER A 1 109 ? -19.234 3.253 -0.311 1.00 92.25 109 SER A O 1
ATOM 895 N N . GLN A 1 110 ? -19.869 2.803 1.785 1.00 92.06 110 GLN A N 1
ATOM 896 C CA . GLN A 1 110 ? -20.187 4.199 2.122 1.00 92.06 110 GLN A CA 1
ATOM 897 C C . GLN A 1 110 ? -18.955 5.113 2.126 1.00 92.06 110 GLN A C 1
ATOM 899 O O . GLN A 1 110 ? -19.046 6.253 1.686 1.00 92.06 110 GLN A O 1
ATOM 904 N N . ILE A 1 111 ? -17.816 4.622 2.628 1.00 91.75 111 ILE A N 1
ATOM 905 C CA . ILE A 1 111 ? -16.551 5.370 2.629 1.00 91.75 111 ILE A CA 1
ATOM 906 C C . ILE A 1 111 ? -16.047 5.480 1.191 1.00 91.75 111 ILE A C 1
ATOM 908 O O . ILE A 1 111 ? -15.728 6.575 0.738 1.00 91.75 111 ILE A O 1
ATOM 912 N N . VAL A 1 112 ? -16.064 4.367 0.453 1.00 91.38 112 VAL A N 1
ATOM 913 C CA . VAL A 1 112 ? -15.640 4.316 -0.953 1.00 91.38 112 VAL A CA 1
ATOM 914 C C . VAL A 1 112 ? -16.405 5.312 -1.824 1.00 91.38 112 VAL A C 1
ATOM 916 O O . VAL A 1 112 ? -15.784 6.044 -2.582 1.00 91.38 112 VAL A O 1
ATOM 919 N N . GLN A 1 113 ? -17.730 5.408 -1.682 1.00 90.69 113 GLN A N 1
ATOM 920 C CA . GLN A 1 113 ? -18.556 6.342 -2.465 1.00 90.69 113 GLN A CA 1
ATOM 921 C C . GLN A 1 113 ? -18.198 7.821 -2.261 1.00 90.69 113 GLN A C 1
ATOM 923 O O . GLN A 1 113 ? -18.546 8.649 -3.100 1.00 90.69 113 GLN A O 1
ATOM 928 N N . LEU A 1 114 ? -17.556 8.154 -1.142 1.00 91.56 114 LEU A N 1
ATOM 929 C CA . LEU A 1 114 ? -17.158 9.516 -0.788 1.00 91.56 114 LEU A CA 1
ATOM 930 C C . LEU A 1 114 ? -15.661 9.767 -0.993 1.00 91.56 114 LEU A C 1
ATOM 932 O O . LEU A 1 114 ? -15.215 10.896 -0.812 1.00 91.56 114 LEU A O 1
ATOM 936 N N . THR A 1 115 ? -14.892 8.733 -1.336 1.00 91.50 115 THR A N 1
ATOM 937 C CA . THR A 1 115 ? -13.441 8.831 -1.475 1.00 91.50 115 THR A CA 1
ATOM 938 C C . THR A 1 115 ? -13.082 9.133 -2.923 1.00 91.50 115 THR A C 1
ATOM 940 O O . THR A 1 115 ? -13.379 8.337 -3.811 1.00 91.50 115 THR A O 1
ATOM 943 N N . ASP A 1 116 ? -12.406 10.256 -3.153 1.00 91.00 116 ASP A N 1
ATOM 944 C CA . ASP A 1 116 ? -11.772 10.537 -4.439 1.00 91.00 116 ASP A CA 1
ATOM 945 C C . ASP A 1 116 ? -10.448 9.765 -4.533 1.00 91.00 116 ASP A C 1
ATOM 947 O O . ASP A 1 116 ? -9.527 9.983 -3.744 1.00 91.00 116 ASP A O 1
ATOM 951 N N . THR A 1 117 ? -10.377 8.807 -5.454 1.00 90.38 117 THR A N 1
ATOM 952 C CA . THR A 1 117 ? -9.192 7.967 -5.678 1.00 90.38 117 THR A CA 1
ATOM 953 C C . THR A 1 117 ? -8.237 8.553 -6.708 1.00 90.38 117 THR A C 1
ATOM 955 O O . THR A 1 117 ? -7.115 8.055 -6.828 1.00 90.38 117 THR A O 1
ATOM 958 N N . GLU A 1 118 ? -8.665 9.576 -7.448 1.00 87.12 118 GLU A N 1
ATOM 959 C CA . GLU A 1 118 ? -7.861 10.284 -8.449 1.00 87.12 118 GLU A CA 1
ATOM 960 C C . GLU A 1 118 ? -7.142 11.503 -7.853 1.00 87.12 118 GLU A C 1
ATOM 962 O O . GLU A 1 118 ? -6.326 12.129 -8.523 1.00 87.12 118 GLU A O 1
ATOM 967 N N . GLU A 1 119 ? -7.399 11.826 -6.582 1.00 81.62 119 GLU A N 1
ATOM 968 C CA . GLU A 1 119 ? -6.627 12.814 -5.833 1.00 81.62 119 GLU A CA 1
ATOM 969 C C . GLU A 1 119 ? -5.159 12.361 -5.739 1.00 81.62 119 GLU A C 1
ATOM 971 O O . GLU A 1 119 ? -4.826 11.399 -5.045 1.00 81.62 119 GLU A O 1
ATOM 976 N N . GLU A 1 120 ? -4.268 13.041 -6.465 1.00 72.38 120 GLU A N 1
ATOM 977 C CA . GLU A 1 120 ? -2.823 12.766 -6.440 1.00 72.38 120 GLU A CA 1
ATOM 978 C C . GLU A 1 120 ? -2.112 13.464 -5.268 1.00 72.38 120 GLU A C 1
ATOM 980 O O . GLU A 1 120 ? -1.052 13.018 -4.827 1.00 72.38 120 GLU A O 1
ATOM 985 N N . GLU A 1 121 ? -2.704 14.533 -4.728 1.00 81.56 121 GLU A N 1
ATOM 986 C CA . GLU A 1 121 ? -2.142 15.344 -3.644 1.00 81.56 121 GLU A CA 1
ATOM 987 C C . GLU A 1 121 ? -2.529 14.801 -2.257 1.00 81.56 121 GLU A C 1
ATOM 989 O O . GLU A 1 121 ? -3.197 15.463 -1.467 1.00 81.56 121 GLU A O 1
ATOM 994 N N . PHE A 1 122 ? -2.082 13.589 -1.923 1.00 90.38 122 PHE A N 1
ATOM 995 C CA . PHE A 1 122 ? -2.163 13.073 -0.553 1.00 90.38 122 PHE A CA 1
ATOM 996 C C . PHE A 1 122 ? -0.856 12.394 -0.131 1.00 90.38 122 PHE A C 1
ATOM 998 O O . PHE A 1 122 ? -0.064 11.950 -0.957 1.00 90.38 122 PHE A O 1
ATOM 1005 N N . ASN A 1 123 ? -0.603 12.329 1.178 1.00 91.25 123 ASN A N 1
ATOM 1006 C CA . ASN A 1 123 ? 0.624 11.747 1.717 1.00 91.25 123 ASN A CA 1
ATOM 1007 C C . ASN A 1 123 ? 0.398 10.290 2.145 1.00 91.25 123 ASN A C 1
ATOM 1009 O O . ASN A 1 123 ? -0.205 10.044 3.188 1.00 91.25 123 ASN A O 1
ATOM 1013 N N . GLU A 1 124 ? 0.931 9.310 1.409 1.00 91.50 124 GLU A N 1
ATOM 1014 C CA . GLU A 1 124 ? 0.763 7.879 1.740 1.00 91.50 124 GLU A CA 1
ATOM 1015 C C . GLU A 1 124 ? 1.478 7.475 3.039 1.00 91.50 124 GLU A C 1
ATOM 1017 O O . GLU A 1 124 ? 1.205 6.413 3.606 1.00 91.50 124 GLU A O 1
ATOM 1022 N N . ASN A 1 125 ? 2.403 8.316 3.509 1.00 92.88 125 ASN A N 1
ATOM 1023 C CA . ASN A 1 125 ? 3.204 8.104 4.711 1.00 92.88 125 ASN A CA 1
ATOM 1024 C C . ASN A 1 125 ? 2.597 8.746 5.971 1.00 92.88 125 ASN A C 1
ATOM 1026 O O . ASN A 1 125 ? 3.218 8.699 7.041 1.00 92.88 125 ASN A O 1
ATOM 1030 N N . GLU A 1 126 ? 1.425 9.373 5.858 1.00 91.38 126 GLU A N 1
ATOM 1031 C CA . GLU A 1 126 ? 0.697 9.925 6.996 1.00 91.38 126 GLU A CA 1
ATOM 1032 C C . GLU A 1 126 ? -0.118 8.839 7.705 1.00 91.38 126 GLU A C 1
ATOM 1034 O O . GLU A 1 126 ? -0.852 8.079 7.075 1.00 91.38 126 GLU A O 1
ATOM 1039 N N . PHE A 1 127 ? 0.026 8.758 9.035 1.00 90.12 127 PHE A N 1
ATOM 1040 C CA . PHE A 1 127 ? -0.653 7.762 9.862 1.00 90.12 127 PHE A CA 1
ATOM 1041 C C . PHE A 1 127 ? -1.338 8.413 11.073 1.00 90.12 127 PHE A C 1
ATOM 1043 O O . PHE A 1 127 ? -0.684 8.831 12.028 1.00 90.12 127 PHE A O 1
ATOM 1050 N N . ASP A 1 128 ? -2.665 8.403 11.084 1.00 87.19 128 ASP A N 1
ATOM 1051 C CA . ASP A 1 128 ? -3.510 8.565 12.263 1.00 87.19 128 ASP A CA 1
ATOM 1052 C C . ASP A 1 128 ? -3.745 7.235 13.022 1.00 87.19 128 ASP A C 1
ATOM 1054 O O . ASP A 1 128 ? -4.477 6.334 12.598 1.00 87.19 128 ASP A O 1
ATOM 1058 N N . PHE A 1 129 ? -3.144 7.113 14.205 1.00 85.50 129 PHE A N 1
ATOM 1059 C CA . PHE A 1 129 ? -3.317 5.949 15.082 1.00 85.50 129 PHE A CA 1
ATOM 1060 C C . PHE A 1 129 ? -4.489 6.072 16.066 1.00 85.50 129 PHE A C 1
ATOM 1062 O O . PHE A 1 129 ? -4.674 5.169 16.888 1.00 85.50 129 PHE A O 1
ATOM 1069 N N . LEU A 1 130 ? -5.272 7.155 16.030 1.00 81.81 130 LEU A N 1
ATOM 1070 C CA . LEU A 1 130 ? -6.416 7.355 16.925 1.00 81.81 130 LEU A CA 1
ATOM 1071 C C . LEU A 1 130 ? -7.480 6.265 16.728 1.00 81.81 130 LEU A C 1
ATOM 1073 O O . LEU A 1 130 ? -8.063 5.786 17.701 1.00 81.81 130 LEU A O 1
ATOM 1077 N N . LEU A 1 131 ? -7.671 5.802 15.489 1.00 72.12 131 LEU A N 1
ATOM 1078 C CA . LEU A 1 131 ? -8.646 4.763 15.135 1.00 72.12 131 LEU A CA 1
ATOM 1079 C C . LEU A 1 131 ? -8.274 3.365 15.655 1.00 72.12 131 LEU A C 1
ATOM 1081 O O . LEU A 1 131 ? -9.153 2.540 15.911 1.00 72.12 131 LEU A O 1
ATOM 1085 N N . LEU A 1 132 ? -6.987 3.122 15.911 1.00 67.38 132 LEU A N 1
ATOM 1086 C CA . LEU A 1 132 ? -6.477 1.841 16.400 1.00 67.38 132 LEU A CA 1
ATOM 1087 C C . LEU A 1 132 ? -7.013 1.485 17.797 1.00 67.38 132 LEU A C 1
ATOM 1089 O O . LEU A 1 132 ? -7.202 0.312 18.113 1.00 67.38 132 LEU A O 1
ATOM 1093 N N . TYR A 1 133 ? -7.284 2.489 18.636 1.00 53.34 133 TYR A N 1
ATOM 1094 C CA . TYR A 1 133 ? -7.826 2.278 19.982 1.00 53.34 133 TYR A CA 1
ATOM 1095 C C . TYR A 1 133 ? -9.288 1.806 19.965 1.00 53.34 133 TYR A C 1
ATOM 1097 O O . TYR A 1 133 ? -9.706 1.084 20.868 1.00 53.34 133 TYR A O 1
ATOM 1105 N N . ASN A 1 134 ? -10.046 2.135 18.915 1.00 51.34 134 ASN A N 1
ATOM 1106 C CA . ASN A 1 134 ? -11.463 1.780 18.797 1.00 51.34 134 ASN A CA 1
ATOM 1107 C C . ASN A 1 134 ? -11.693 0.337 18.313 1.00 51.34 134 ASN A C 1
ATOM 1109 O O . ASN A 1 134 ? -12.782 -0.203 18.506 1.00 51.34 134 ASN A O 1
ATOM 1113 N N . LEU A 1 135 ? -10.677 -0.301 17.723 1.00 51.25 135 LEU A N 1
ATOM 1114 C CA . LEU A 1 135 ? -10.729 -1.694 17.259 1.00 51.25 135 LEU A CA 1
ATOM 1115 C C . LEU A 1 135 ? -10.488 -2.725 18.376 1.00 51.25 135 LEU A C 1
ATOM 1117 O O . LEU A 1 135 ? -10.828 -3.887 18.198 1.00 51.25 135 LEU A O 1
ATOM 1121 N N . ILE A 1 136 ? -9.929 -2.317 19.523 1.00 45.28 136 ILE A N 1
ATOM 1122 C CA . ILE A 1 136 ? -9.600 -3.210 20.657 1.00 45.28 136 ILE A CA 1
ATOM 1123 C C . ILE A 1 136 ? -10.756 -3.296 21.674 1.00 45.28 136 ILE A C 1
ATOM 1125 O O . ILE A 1 136 ? -10.778 -4.188 22.517 1.00 45.28 136 ILE A O 1
ATOM 1129 N N . ILE A 1 137 ? -11.725 -2.377 21.606 1.00 39.72 137 ILE A N 1
ATOM 1130 C CA . ILE A 1 137 ? -12.840 -2.264 22.569 1.00 39.72 137 ILE A CA 1
ATOM 1131 C C . ILE A 1 137 ? -14.135 -2.931 22.034 1.00 39.72 137 ILE A C 1
ATOM 1133 O O . ILE A 1 137 ? -15.204 -2.801 22.626 1.00 39.72 137 ILE A O 1
ATOM 1137 N N . ARG A 1 138 ? -14.064 -3.686 20.932 1.00 38.88 138 ARG A N 1
ATOM 1138 C CA . ARG A 1 138 ? -15.163 -4.531 20.428 1.00 38.88 138 ARG A CA 1
ATOM 1139 C C . ARG A 1 138 ? -14.755 -5.995 20.428 1.00 38.88 138 ARG A C 1
ATOM 1141 O O . ARG A 1 138 ? -15.666 -6.826 20.625 1.00 38.88 138 ARG A O 1
#

Foldseek 3Di:
DALVVLQVQLVVLVVVLDPVSLVSSLVSLLVSCVRDDLQALCNLVSLLSLLSSCVSLPVLLLSLLSLLSSLVSLVSNQVSDPDDDPCSCVVSPVVVSVVSNVVSCVPPVVSVVVHDSPPPPDDSSDDDNPSNVVVVVD

Radius of gyration: 14.74 Å; chains: 1; bounding box: 40×27×43 Å

Sequence (138 aa):
MDWTFHIQQGQHLLGKKNTESIKKALEHFRKANEMIEEEDIGKPKILYFLTLGNFAIGQIEQSYKIAHKAKRSIDIAIENSLITMDNMRHFLGEDDIDALINHIEDRYSQIVQLTDTEEEEFNENEFDFLLLYNLIIR

Organism: NCBI:txid433724

Secondary structure (DSSP, 8-state):
--HHHHHHHHHHHHTT-SHHHHHHHHHHHHHHHHTS-TTSTTHHHHHHHHHHHHHHTT-HHHHHHHHHHHHHHHHHHHHT-S---TTHHHHTTHHHHHHHHHHHHHHHHHHHTT--SS-----TT----GGGGTTS--